Protein AF-A0A5B8LRF6-F1 (afdb_monomer_lite)

Organism: NCBI:txid400770

Sequence (117 aa):
MRRLVASIVTAGMLSVAGLSGANAAPVPGFEDLYNTVFTSCTLPDGTLAACEAAINAYASALVANVELTVANQSFTELRQEVFVANAADEEFQADIDALFELLLPDSGAIGAVASPV

Radius of gyration: 21.81 Å; chains: 1; bounding box: 78×33×52 Å

Structure (mmCIF, N/CA/C/O backbone):
data_AF-A0A5B8LRF6-F1
#
_entry.id   AF-A0A5B8LRF6-F1
#
loop_
_atom_site.group_PDB
_atom_site.id
_atom_site.type_symbol
_atom_site.label_atom_id
_atom_site.label_alt_id
_atom_site.label_comp_id
_atom_site.label_asym_id
_atom_site.label_entity_id
_atom_site.label_seq_id
_atom_site.pdbx_PDB_ins_code
_atom_site.Cartn_x
_atom_site.Cartn_y
_atom_site.Cartn_z
_atom_site.occupancy
_atom_site.B_iso_or_equiv
_atom_site.auth_seq_id
_atom_site.auth_comp_id
_atom_site.auth_asym_id
_atom_site.auth_atom_id
_atom_site.pdbx_PDB_model_num
ATOM 1 N N . MET A 1 1 ? 58.126 -1.596 37.565 1.00 44.00 1 MET A N 1
ATOM 2 C CA . MET A 1 1 ? 57.062 -1.050 36.689 1.00 44.00 1 MET A CA 1
ATOM 3 C C . MET A 1 1 ? 55.858 -1.986 36.869 1.00 44.00 1 MET A C 1
ATOM 5 O O . MET A 1 1 ? 55.997 -3.141 36.521 1.00 44.00 1 MET A O 1
ATOM 9 N N . ARG A 1 2 ? 54.839 -1.723 37.714 1.00 45.66 2 ARG A N 1
ATOM 10 C CA . ARG A 1 2 ? 53.642 -0.874 37.466 1.00 45.66 2 ARG A CA 1
ATOM 11 C C . ARG A 1 2 ? 53.222 -0.994 35.986 1.00 45.66 2 ARG A C 1
ATOM 13 O O . ARG A 1 2 ? 53.975 -0.507 35.162 1.00 45.66 2 ARG A O 1
ATOM 20 N N . ARG A 1 3 ? 52.116 -1.630 35.576 1.00 39.72 3 ARG A N 1
ATOM 21 C CA . ARG A 1 3 ? 50.743 -1.667 36.121 1.00 39.72 3 ARG A CA 1
ATOM 22 C C . ARG A 1 3 ? 49.944 -2.865 35.579 1.00 39.72 3 ARG A C 1
ATOM 24 O O . ARG A 1 3 ? 50.179 -3.311 34.464 1.00 39.72 3 ARG A O 1
ATOM 31 N N . LEU A 1 4 ? 48.977 -3.294 36.391 1.00 50.25 4 LEU A N 1
ATOM 32 C CA . LEU A 1 4 ? 47.860 -4.180 36.070 1.00 50.25 4 LEU A CA 1
ATOM 33 C C . LEU A 1 4 ? 46.978 -3.602 34.956 1.00 50.25 4 LEU A C 1
ATOM 35 O O . LEU A 1 4 ? 46.622 -2.430 35.052 1.00 50.25 4 LEU A O 1
ATOM 39 N N . VAL A 1 5 ? 46.521 -4.443 34.023 1.00 52.72 5 VAL A N 1
ATOM 40 C CA . VAL A 1 5 ? 45.183 -4.324 33.418 1.00 52.72 5 VAL A CA 1
ATOM 41 C C . VAL A 1 5 ? 44.644 -5.735 33.180 1.00 52.72 5 VAL A C 1
ATOM 43 O O . VAL A 1 5 ? 45.020 -6.417 32.232 1.00 52.72 5 VAL A O 1
ATOM 46 N N . ALA A 1 6 ? 43.797 -6.181 34.10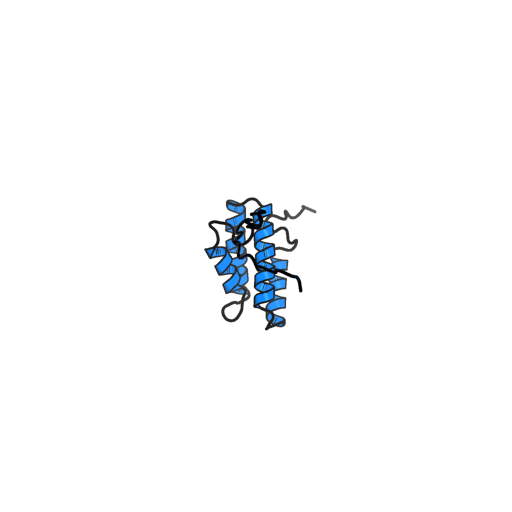5 1.00 47.53 6 ALA A N 1
ATOM 47 C CA . ALA A 1 6 ? 42.904 -7.310 33.922 1.00 47.53 6 ALA A CA 1
ATOM 48 C C . ALA A 1 6 ? 41.700 -6.819 33.105 1.00 47.53 6 ALA A C 1
ATOM 50 O O . ALA A 1 6 ? 40.925 -5.994 33.590 1.00 47.53 6 ALA A O 1
ATOM 51 N N . SER A 1 7 ? 41.563 -7.289 31.866 1.00 48.91 7 SER A N 1
ATOM 52 C CA . SER A 1 7 ? 40.367 -7.044 31.058 1.00 48.91 7 SER A CA 1
ATOM 53 C C . SER A 1 7 ? 39.281 -8.023 31.490 1.00 48.91 7 SER A C 1
ATOM 55 O O . SER A 1 7 ? 39.307 -9.206 31.158 1.00 48.91 7 SER A O 1
ATOM 57 N N . ILE A 1 8 ? 38.374 -7.505 32.310 1.00 56.81 8 ILE A N 1
ATOM 58 C CA . ILE A 1 8 ? 37.199 -8.183 32.844 1.00 56.81 8 ILE A CA 1
ATOM 59 C C . ILE A 1 8 ? 36.212 -8.449 31.702 1.00 56.81 8 ILE A C 1
ATOM 61 O O . ILE A 1 8 ? 35.735 -7.528 31.043 1.00 56.81 8 ILE A O 1
ATOM 65 N N . VAL A 1 9 ? 35.906 -9.729 31.504 1.00 54.06 9 VAL A N 1
ATOM 66 C CA . VAL A 1 9 ? 34.704 -10.212 30.825 1.00 54.06 9 VAL A CA 1
ATOM 67 C C . VAL A 1 9 ? 33.559 -10.114 31.831 1.00 54.06 9 VAL A C 1
ATOM 69 O O . VAL A 1 9 ? 33.562 -10.856 32.811 1.00 54.06 9 VAL A O 1
ATOM 72 N N . THR A 1 10 ? 32.573 -9.252 31.580 1.00 52.81 10 THR A N 1
ATOM 73 C CA . THR A 1 10 ? 31.255 -9.385 32.214 1.00 52.81 10 THR A CA 1
ATOM 74 C C . THR A 1 10 ? 30.159 -9.038 31.222 1.00 52.81 10 THR A C 1
ATOM 76 O O . THR A 1 10 ? 30.098 -7.938 30.678 1.00 52.81 10 THR A O 1
ATOM 79 N N . ALA A 1 11 ? 29.310 -10.036 31.007 1.00 51.16 11 ALA A N 1
ATOM 80 C CA . ALA A 1 11 ? 28.044 -9.971 30.314 1.00 51.16 11 ALA A CA 1
ATOM 81 C C . ALA A 1 11 ? 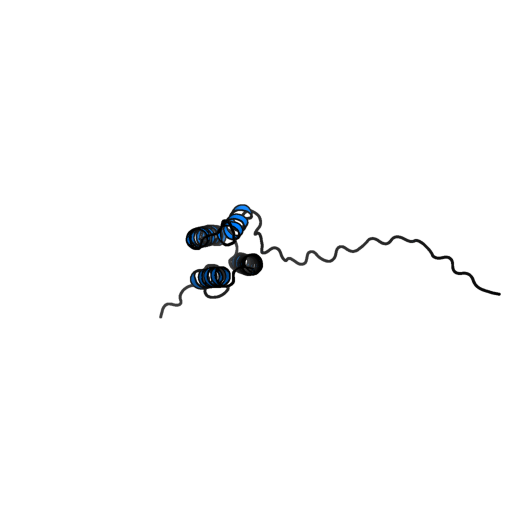27.104 -8.911 30.911 1.00 51.16 11 ALA A C 1
ATOM 83 O O . ALA A 1 11 ? 27.113 -8.653 32.113 1.00 51.16 11 ALA A O 1
ATOM 84 N N . GLY A 1 12 ? 26.236 -8.371 30.061 1.00 46.66 12 GLY A N 1
ATOM 85 C CA . GLY A 1 12 ? 25.142 -7.498 30.460 1.00 46.66 12 GLY A CA 1
ATOM 86 C C . GLY A 1 12 ? 24.131 -7.378 29.332 1.00 46.66 12 GLY A C 1
ATOM 87 O O . GLY A 1 12 ? 24.134 -6.402 28.594 1.00 46.66 12 GLY A O 1
ATOM 88 N N . MET A 1 13 ? 23.299 -8.412 29.185 1.00 60.97 13 MET A N 1
ATOM 89 C CA . MET A 1 13 ? 21.958 -8.283 28.607 1.00 60.97 13 MET A CA 1
ATOM 90 C C . MET A 1 13 ? 21.151 -7.237 29.399 1.00 60.97 13 MET A C 1
ATOM 92 O O . MET A 1 13 ? 21.527 -6.927 30.524 1.00 60.97 13 MET A O 1
ATOM 96 N N . LEU A 1 14 ? 20.010 -6.807 28.843 1.00 46.53 14 LEU A N 1
ATOM 97 C CA . LEU A 1 14 ? 19.062 -5.777 29.315 1.00 46.53 14 LEU A CA 1
ATOM 98 C C . LEU A 1 14 ? 19.358 -4.411 28.670 1.00 46.53 14 LEU A C 1
ATOM 100 O O . LEU A 1 14 ? 20.252 -3.683 29.071 1.00 46.53 14 LEU A O 1
ATOM 104 N N . SER A 1 15 ? 18.599 -3.968 27.676 1.00 45.12 15 SER A N 1
ATOM 105 C CA . SER A 1 15 ? 17.161 -3.774 27.830 1.00 45.12 15 SER A CA 1
ATOM 106 C C . SER A 1 15 ? 16.474 -3.766 26.474 1.00 45.12 15 SER A C 1
ATOM 108 O O . SER A 1 15 ? 16.902 -3.083 25.549 1.00 45.12 15 SER A O 1
ATOM 110 N N . VAL A 1 16 ? 15.393 -4.535 26.416 1.00 52.06 16 VAL A N 1
ATOM 111 C CA . VAL A 1 16 ? 14.306 -4.470 25.445 1.00 52.06 16 VAL A CA 1
ATOM 112 C C . VAL A 1 16 ? 13.982 -2.996 25.198 1.00 52.06 16 VAL A C 1
ATOM 114 O O . VAL A 1 16 ? 13.378 -2.339 26.047 1.00 52.06 16 VAL A O 1
ATOM 117 N N . ALA A 1 17 ? 14.468 -2.446 24.087 1.00 45.91 17 ALA A N 1
ATOM 118 C CA . ALA A 1 17 ? 14.096 -1.109 23.667 1.00 45.91 17 ALA A CA 1
ATOM 119 C C . ALA A 1 17 ? 12.630 -1.181 23.242 1.00 45.91 17 ALA A C 1
ATOM 121 O O . ALA A 1 17 ? 12.311 -1.688 22.173 1.00 45.91 17 ALA A O 1
ATOM 122 N N . GLY A 1 18 ? 11.780 -0.775 24.184 1.00 40.97 18 GLY A N 1
ATOM 123 C CA . GLY A 1 18 ? 10.408 -0.313 24.034 1.00 40.97 18 GLY A CA 1
ATOM 124 C C . GLY A 1 18 ? 9.654 -0.799 22.806 1.00 40.97 18 GLY A C 1
ATOM 125 O O . GLY A 1 18 ? 9.781 -0.230 21.727 1.00 40.97 18 GLY A O 1
ATOM 126 N N . LEU A 1 19 ? 8.744 -1.745 23.046 1.00 47.94 19 LEU A N 1
ATOM 127 C CA . LEU A 1 19 ? 7.441 -1.755 22.390 1.00 47.94 19 LEU A CA 1
ATOM 128 C C . LEU A 1 19 ? 6.786 -0.376 22.581 1.00 47.94 19 LEU A C 1
ATOM 130 O O . LEU A 1 19 ? 6.070 -0.141 23.551 1.00 47.94 19 LEU A O 1
ATOM 134 N N . SER A 1 20 ? 7.071 0.544 21.671 1.00 41.50 20 SER A N 1
ATOM 135 C CA . SER A 1 20 ? 6.356 1.804 21.508 1.00 41.50 20 SER A CA 1
ATOM 136 C C . SER A 1 20 ? 5.506 1.616 20.258 1.00 41.50 20 SER A C 1
ATOM 138 O O . SER A 1 20 ? 6.053 1.557 19.165 1.00 41.50 20 SER A O 1
ATOM 140 N N . GLY A 1 21 ? 4.204 1.381 20.445 1.00 41.47 21 GLY A N 1
ATOM 141 C CA . GLY A 1 21 ? 3.255 0.889 19.439 1.00 41.47 21 GLY A CA 1
ATOM 142 C C . GLY A 1 21 ? 3.393 1.485 18.035 1.00 41.47 21 GLY A C 1
ATOM 143 O O . GLY A 1 21 ? 2.830 2.534 17.751 1.00 41.47 21 GLY A O 1
ATOM 144 N N . ALA A 1 22 ? 4.074 0.748 17.161 1.00 45.31 22 ALA A N 1
ATOM 145 C CA . ALA A 1 22 ? 4.206 1.006 15.730 1.00 45.31 22 ALA A CA 1
ATOM 146 C C . ALA A 1 22 ? 3.645 -0.181 14.927 1.00 45.31 22 ALA A C 1
ATOM 148 O O . ALA A 1 22 ? 4.279 -0.667 14.003 1.00 45.31 22 ALA 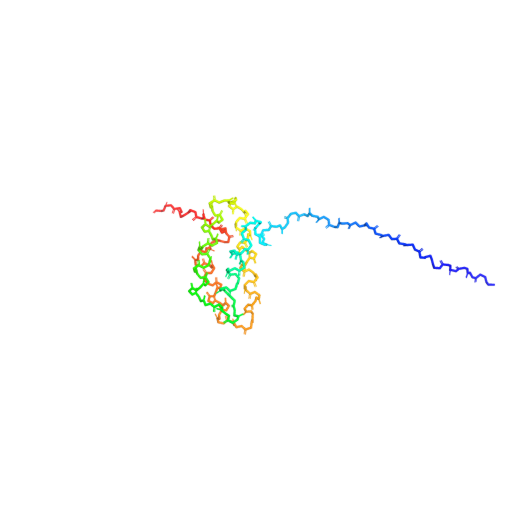A O 1
ATOM 149 N N . ASN A 1 23 ? 2.493 -0.720 15.341 1.00 44.47 23 ASN A N 1
ATOM 150 C CA . ASN A 1 23 ? 1.788 -1.723 14.543 1.00 44.47 23 ASN A CA 1
ATOM 151 C C . ASN A 1 23 ? 0.659 -1.010 13.807 1.00 44.47 23 ASN A C 1
ATOM 153 O O . ASN A 1 23 ? -0.463 -0.973 14.311 1.00 44.47 23 ASN A O 1
ATOM 157 N N . ALA A 1 24 ? 0.955 -0.415 12.658 1.00 55.44 24 ALA A N 1
ATOM 158 C CA . ALA A 1 24 ? -0.100 -0.103 11.706 1.00 55.44 24 ALA A CA 1
ATOM 159 C C . ALA A 1 24 ? 0.027 -0.894 10.408 1.00 55.44 24 ALA A C 1
ATOM 161 O O . ALA A 1 24 ? -0.986 -1.092 9.745 1.00 55.44 24 ALA A O 1
ATOM 162 N N . ALA A 1 25 ? 1.177 -1.480 10.103 1.00 67.50 25 ALA A N 1
ATOM 163 C CA . ALA A 1 25 ? 1.305 -2.398 8.988 1.00 67.50 25 ALA A CA 1
ATOM 164 C C . ALA A 1 25 ? 2.105 -3.665 9.339 1.00 67.50 25 ALA A C 1
ATOM 166 O O . ALA A 1 25 ? 3.225 -3.564 9.846 1.00 67.50 25 ALA A O 1
ATOM 167 N N . PRO A 1 26 ? 1.558 -4.860 9.039 1.00 81.88 26 PRO A N 1
ATOM 168 C CA . PRO A 1 26 ? 0.149 -5.124 8.713 1.00 81.88 26 PRO A CA 1
ATOM 169 C C . PRO A 1 26 ? -0.770 -5.011 9.953 1.00 81.88 26 PRO A C 1
ATOM 171 O O . PRO A 1 26 ? -0.341 -5.258 11.082 1.00 81.88 26 PRO A O 1
ATOM 174 N N . VAL A 1 27 ? -2.053 -4.661 9.761 1.00 86.44 27 VAL A N 1
ATOM 175 C CA . VAL A 1 27 ? -3.053 -4.693 10.851 1.00 86.44 27 VAL A CA 1
ATOM 176 C C . VAL A 1 27 ? -3.305 -6.151 11.268 1.00 86.44 27 VAL A C 1
ATOM 178 O O . VAL A 1 27 ? -3.581 -6.973 10.390 1.00 86.44 27 VAL A O 1
ATOM 181 N N . PRO A 1 28 ? -3.273 -6.495 12.574 1.00 87.81 28 PRO A N 1
ATOM 182 C CA . PRO A 1 28 ? -3.503 -7.868 13.024 1.00 87.81 28 PRO A CA 1
ATOM 183 C C . PRO A 1 28 ? -4.854 -8.425 12.555 1.00 87.81 28 PRO A C 1
ATOM 185 O O . PRO A 1 28 ? -5.899 -7.826 12.816 1.00 87.81 28 PRO A O 1
ATOM 188 N N . GLY A 1 29 ? -4.837 -9.586 11.897 1.00 89.31 29 GLY A N 1
ATOM 189 C CA . GLY A 1 29 ? -6.017 -10.236 11.317 1.00 89.31 29 GLY A CA 1
ATOM 190 C C . GLY A 1 29 ? -6.344 -9.827 9.874 1.00 89.31 29 GLY A C 1
ATOM 191 O O . GLY A 1 29 ? -7.301 -10.357 9.309 1.00 89.31 29 GLY A O 1
ATOM 192 N N . PHE A 1 30 ? -5.575 -8.913 9.275 1.00 92.69 30 PHE A N 1
ATOM 193 C CA . PHE A 1 30 ? -5.729 -8.476 7.883 1.00 92.69 30 PHE A CA 1
ATOM 194 C C . PHE A 1 30 ? -4.430 -8.602 7.070 1.00 92.69 30 PHE A C 1
ATOM 196 O O . PHE A 1 30 ? -4.316 -8.028 5.986 1.00 92.69 30 PHE A O 1
ATOM 203 N N . GLU A 1 31 ? -3.456 -9.368 7.563 1.00 93.75 31 GLU A N 1
ATOM 204 C CA . GLU A 1 31 ? -2.135 -9.543 6.956 1.00 93.75 31 GLU A CA 1
ATOM 205 C C . GLU A 1 31 ? -2.221 -10.086 5.524 1.00 93.75 31 GLU A C 1
ATOM 207 O O . GLU A 1 31 ? -1.497 -9.629 4.643 1.00 93.75 31 GLU A O 1
ATOM 212 N N . ASP A 1 32 ? -3.141 -11.016 5.260 1.00 94.50 32 ASP A N 1
ATOM 213 C CA . ASP A 1 32 ? -3.334 -11.578 3.919 1.00 94.50 32 ASP A CA 1
ATOM 214 C C . ASP A 1 32 ? -3.821 -10.525 2.916 1.00 94.50 32 ASP A C 1
ATOM 216 O O . ASP A 1 32 ? -3.349 -10.479 1.778 1.00 94.50 32 ASP A O 1
ATOM 220 N N . LEU A 1 33 ? -4.737 -9.644 3.330 1.00 94.44 33 LEU A N 1
ATOM 221 C CA . LEU A 1 33 ? -5.228 -8.558 2.480 1.00 94.44 33 LEU A CA 1
ATOM 222 C C . LEU A 1 33 ? -4.146 -7.498 2.271 1.00 94.44 33 LEU A C 1
ATOM 224 O O . LEU A 1 33 ? -3.948 -7.063 1.141 1.00 94.44 33 LEU A O 1
ATOM 228 N N . TYR A 1 34 ? -3.397 -7.158 3.321 1.00 94.00 34 TYR A N 1
ATOM 229 C CA . TYR A 1 34 ? -2.240 -6.270 3.234 1.00 94.00 34 TYR A CA 1
ATOM 230 C C . TYR A 1 34 ? -1.214 -6.785 2.209 1.00 94.00 34 TYR A C 1
ATOM 232 O O . TYR A 1 34 ? -0.847 -6.076 1.271 1.00 94.00 34 TYR A O 1
ATOM 240 N N . ASN A 1 35 ? -0.819 -8.057 2.322 1.00 94.69 35 ASN A N 1
ATOM 241 C CA . ASN A 1 35 ? 0.121 -8.698 1.400 1.00 94.69 35 ASN A CA 1
ATOM 242 C C . ASN A 1 35 ? -0.439 -8.809 -0.024 1.00 94.69 35 ASN A C 1
ATOM 244 O O . ASN A 1 35 ? 0.310 -8.710 -0.998 1.00 94.69 35 ASN A O 1
ATOM 248 N N . THR A 1 36 ? -1.755 -8.999 -0.160 1.00 96.38 36 THR A N 1
ATOM 249 C CA . THR A 1 36 ? -2.429 -9.015 -1.463 1.00 96.38 36 THR A CA 1
ATOM 250 C C . THR A 1 36 ? -2.323 -7.657 -2.143 1.00 96.38 36 THR A C 1
ATOM 252 O O . THR A 1 36 ? -2.006 -7.612 -3.330 1.00 96.38 36 THR A O 1
ATOM 255 N N . VAL A 1 37 ? -2.533 -6.556 -1.413 1.00 95.31 37 VAL A N 1
ATOM 256 C CA . VAL A 1 37 ? -2.323 -5.206 -1.956 1.00 95.31 37 VAL A CA 1
ATOM 257 C C . VAL A 1 37 ? -0.866 -5.021 -2.342 1.00 95.31 37 VAL A C 1
ATOM 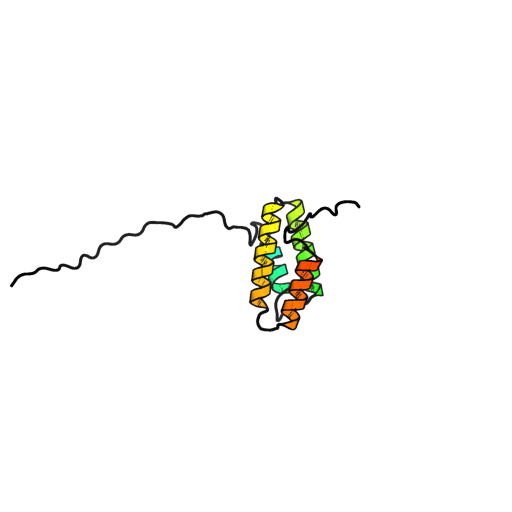259 O O . VAL A 1 37 ? -0.596 -4.676 -3.487 1.00 95.31 37 VAL A O 1
ATOM 262 N N . PHE A 1 38 ? 0.067 -5.320 -1.435 1.00 95.69 38 PHE A N 1
ATOM 263 C CA . PHE A 1 38 ? 1.495 -5.178 -1.709 1.00 95.69 38 PHE A CA 1
ATOM 264 C C . PHE A 1 38 ? 1.896 -5.914 -2.996 1.00 95.69 38 PHE A C 1
ATOM 266 O O . PHE A 1 38 ? 2.450 -5.307 -3.907 1.00 95.69 38 PHE A O 1
ATOM 273 N N . THR A 1 39 ? 1.527 -7.188 -3.134 1.00 96.75 39 THR A N 1
ATOM 274 C CA . THR A 1 39 ? 1.845 -7.998 -4.324 1.00 96.75 39 THR A CA 1
ATOM 275 C C . THR A 1 39 ? 1.145 -7.474 -5.581 1.00 96.75 39 THR A C 1
ATOM 277 O O . THR A 1 39 ? 1.749 -7.392 -6.644 1.00 96.75 39 THR A O 1
ATOM 280 N N . SER A 1 40 ? -0.126 -7.076 -5.477 1.00 97.19 40 SER A N 1
ATOM 281 C CA . SER A 1 40 ? -0.905 -6.600 -6.633 1.00 97.19 40 SER A CA 1
ATOM 282 C C . SER A 1 40 ? -0.451 -5.228 -7.135 1.00 97.19 40 SER A C 1
ATOM 284 O O . SER A 1 40 ? -0.707 -4.886 -8.289 1.00 97.19 40 SER A O 1
ATOM 286 N N . CYS A 1 41 ? 0.209 -4.451 -6.276 1.00 96.44 41 CYS A N 1
ATOM 287 C CA . CYS A 1 41 ? 0.727 -3.120 -6.569 1.00 96.44 41 CYS A CA 1
ATOM 288 C C . CYS A 1 41 ? 2.240 -3.094 -6.835 1.00 96.44 41 CYS A C 1
ATOM 290 O O . CYS A 1 41 ? 2.792 -2.009 -7.001 1.00 96.44 41 CYS A O 1
ATOM 292 N N . THR A 1 42 ? 2.933 -4.238 -6.855 1.00 96.19 42 THR A N 1
ATOM 293 C CA . THR A 1 42 ? 4.393 -4.293 -7.050 1.00 96.19 42 THR A CA 1
ATOM 294 C C . THR A 1 42 ? 4.791 -5.178 -8.221 1.00 96.19 42 THR A C 1
ATOM 296 O O . THR A 1 42 ? 4.190 -6.219 -8.473 1.00 96.19 42 THR A O 1
ATOM 299 N N . LEU A 1 43 ? 5.815 -4.763 -8.965 1.00 92.31 43 LEU A N 1
ATOM 300 C CA . LEU A 1 43 ? 6.381 -5.578 -10.040 1.00 92.31 43 LEU A CA 1
ATOM 301 C C . LEU A 1 43 ? 7.090 -6.830 -9.484 1.00 92.31 43 LEU A C 1
ATOM 303 O O . LEU A 1 43 ? 7.655 -6.787 -8.390 1.00 92.31 43 LEU A O 1
ATOM 307 N N . PRO A 1 44 ? 7.135 -7.939 -10.247 1.00 91.81 44 PRO A N 1
ATOM 308 C CA . PRO A 1 44 ? 6.673 -8.083 -11.634 1.00 91.81 44 PRO A CA 1
ATOM 309 C C . PRO A 1 44 ? 5.203 -8.506 -11.782 1.00 91.81 44 PRO A C 1
ATOM 311 O O . PRO A 1 44 ? 4.691 -8.513 -12.898 1.00 91.81 44 PRO A O 1
ATOM 314 N N . ASP A 1 45 ? 4.545 -8.898 -10.692 1.00 89.25 45 ASP A N 1
ATOM 315 C CA . ASP A 1 45 ? 3.223 -9.535 -10.730 1.00 89.25 45 ASP A CA 1
ATOM 316 C C . ASP A 1 45 ? 2.062 -8.523 -10.708 1.00 89.25 45 ASP A C 1
ATOM 318 O O . ASP A 1 45 ? 0.935 -8.839 -11.102 1.00 89.25 45 ASP A O 1
ATOM 322 N N . GLY A 1 46 ? 2.332 -7.302 -10.250 1.00 91.25 46 GLY A N 1
ATOM 323 C CA . GLY A 1 46 ? 1.352 -6.244 -10.075 1.00 91.25 46 GLY A CA 1
ATOM 324 C C . GLY A 1 46 ? 0.868 -5.607 -11.376 1.00 91.25 46 GLY A C 1
ATOM 325 O O . GLY A 1 46 ? 1.588 -5.485 -12.365 1.00 91.25 46 GLY A O 1
ATOM 326 N N . THR A 1 47 ? -0.384 -5.151 -11.357 1.00 95.75 47 THR A N 1
ATOM 327 C CA . THR A 1 47 ? -1.001 -4.359 -12.433 1.00 95.75 47 THR A CA 1
ATOM 328 C C . THR A 1 47 ? -1.898 -3.295 -11.814 1.00 95.75 47 THR A C 1
ATOM 330 O O . THR A 1 47 ? -2.426 -3.510 -10.724 1.00 95.75 47 THR A O 1
ATOM 333 N N . LEU A 1 48 ? -2.148 -2.183 -12.512 1.00 93.69 48 LEU A N 1
ATOM 334 C CA . LEU A 1 48 ? -3.015 -1.115 -11.989 1.00 93.69 48 LEU A CA 1
ATOM 335 C C . LEU A 1 48 ? -4.409 -1.631 -11.601 1.00 93.69 48 LEU A C 1
ATOM 337 O O . LEU A 1 48 ? -4.894 -1.340 -10.514 1.00 93.69 48 LEU A O 1
ATOM 341 N N . ALA A 1 49 ? -5.013 -2.477 -12.440 1.00 94.50 49 ALA A N 1
ATOM 342 C CA . ALA A 1 49 ? -6.334 -3.043 -12.168 1.00 94.50 49 ALA A CA 1
ATOM 343 C C . ALA A 1 49 ? -6.341 -3.993 -10.954 1.00 94.50 49 ALA A C 1
ATOM 345 O O . ALA A 1 49 ? -7.281 -3.973 -10.159 1.00 94.50 49 ALA A O 1
ATOM 346 N N . ALA A 1 50 ? -5.305 -4.826 -10.795 1.00 95.31 50 ALA A N 1
ATOM 347 C CA . ALA A 1 50 ? -5.191 -5.710 -9.634 1.00 95.31 50 ALA A CA 1
ATOM 348 C C . ALA A 1 50 ? -4.931 -4.911 -8.349 1.00 95.31 50 ALA A C 1
ATOM 350 O O . ALA A 1 50 ? -5.546 -5.187 -7.320 1.00 95.31 50 ALA A O 1
ATOM 351 N N . CYS A 1 51 ? -4.063 -3.900 -8.425 1.00 95.81 51 CYS A N 1
ATOM 352 C CA . CYS A 1 51 ? -3.773 -2.991 -7.326 1.00 95.81 51 CYS A CA 1
ATOM 353 C C . CYS A 1 51 ? -5.038 -2.254 -6.864 1.00 95.81 51 CYS A C 1
ATOM 355 O O . CYS A 1 51 ? -5.360 -2.281 -5.679 1.00 95.81 51 CYS A O 1
ATOM 357 N N . GLU A 1 52 ? -5.819 -1.689 -7.790 1.00 94.19 52 GLU A N 1
ATOM 358 C CA . GLU A 1 52 ? -7.076 -0.993 -7.486 1.00 94.19 52 GLU A CA 1
ATOM 359 C C . GLU A 1 52 ? -8.072 -1.915 -6.773 1.00 94.19 52 GLU A C 1
ATOM 361 O O . GLU A 1 52 ? -8.652 -1.555 -5.744 1.00 94.19 52 GLU A O 1
ATOM 366 N N . ALA A 1 53 ? -8.262 -3.128 -7.298 1.00 94.38 53 ALA A N 1
ATOM 367 C CA . ALA A 1 53 ? -9.159 -4.107 -6.698 1.00 94.38 53 ALA A CA 1
ATOM 368 C C . ALA A 1 53 ? -8.706 -4.499 -5.283 1.00 94.38 53 ALA A C 1
ATOM 370 O O . ALA A 1 53 ? -9.531 -4.579 -4.368 1.00 94.38 53 ALA A O 1
ATOM 371 N N . ALA A 1 54 ? -7.402 -4.706 -5.089 1.00 95.12 54 ALA A N 1
ATOM 372 C CA . ALA A 1 54 ? -6.839 -5.058 -3.795 1.00 95.12 54 ALA A CA 1
ATOM 373 C C . ALA A 1 54 ? -6.965 -3.908 -2.783 1.00 95.12 54 ALA A C 1
ATOM 375 O O . ALA A 1 54 ? -7.403 -4.151 -1.657 1.00 95.12 54 ALA A O 1
ATOM 376 N N . ILE A 1 55 ? -6.647 -2.664 -3.174 1.00 92.94 55 ILE A N 1
ATOM 377 C CA . ILE A 1 55 ? -6.790 -1.471 -2.320 1.00 92.94 55 ILE A CA 1
ATOM 378 C C . ILE A 1 55 ? -8.238 -1.349 -1.843 1.00 92.94 55 ILE A C 1
ATOM 380 O O . ILE A 1 55 ? -8.479 -1.228 -0.644 1.00 92.94 55 ILE A O 1
ATOM 384 N N . ASN A 1 56 ? -9.209 -1.460 -2.754 1.00 91.25 56 ASN A N 1
ATOM 385 C CA . ASN A 1 56 ? -10.632 -1.381 -2.417 1.00 91.25 56 ASN A CA 1
ATOM 386 C C . ASN A 1 56 ? -11.088 -2.511 -1.478 1.00 91.25 56 ASN A C 1
ATOM 388 O O . ASN A 1 56 ? -11.876 -2.271 -0.556 1.00 91.25 56 ASN A O 1
ATOM 392 N N . ALA A 1 57 ? -10.597 -3.738 -1.685 1.00 92.44 57 ALA A N 1
ATOM 393 C CA . ALA A 1 57 ? -10.907 -4.876 -0.823 1.00 92.44 57 ALA A CA 1
ATOM 394 C C . ALA A 1 57 ? -10.342 -4.685 0.592 1.00 92.44 57 ALA A C 1
ATOM 396 O O . ALA A 1 57 ? -11.063 -4.871 1.575 1.00 92.44 57 ALA A O 1
ATOM 397 N N . TYR A 1 58 ? -9.079 -4.263 0.697 1.00 92.56 58 TYR A N 1
ATOM 398 C CA . TYR A 1 58 ? -8.437 -3.999 1.980 1.00 92.56 58 TYR A CA 1
ATOM 399 C C . TYR A 1 58 ? -9.106 -2.826 2.706 1.00 92.56 58 TYR A C 1
ATOM 401 O O . TYR A 1 58 ? -9.452 -2.946 3.880 1.00 92.56 58 TYR A O 1
ATOM 409 N N . ALA A 1 59 ? -9.407 -1.743 1.985 1.00 89.75 59 ALA A N 1
ATOM 410 C CA . ALA A 1 59 ? -10.102 -0.576 2.515 1.00 89.75 59 ALA A CA 1
ATOM 411 C C . ALA A 1 59 ? -11.459 -0.971 3.101 1.00 89.75 59 ALA A C 1
ATOM 413 O O . ALA A 1 59 ? -11.733 -0.740 4.275 1.00 89.75 59 ALA A O 1
ATOM 414 N N . SER A 1 60 ? -12.287 -1.657 2.315 1.00 88.75 60 SER A N 1
ATOM 415 C CA . SER A 1 60 ? -13.615 -2.096 2.754 1.00 88.75 60 SER A CA 1
ATOM 416 C C . SER A 1 60 ? -13.554 -2.990 3.999 1.00 88.75 60 SER A C 1
ATOM 418 O O . SER A 1 60 ? -14.395 -2.867 4.892 1.00 88.75 60 SER A O 1
ATOM 420 N N . ALA A 1 61 ? -12.552 -3.871 4.081 1.00 90.69 61 ALA A N 1
ATOM 421 C CA . ALA A 1 61 ? -12.356 -4.754 5.224 1.00 90.69 61 ALA A CA 1
ATOM 422 C C . ALA A 1 61 ? -11.961 -3.984 6.495 1.00 90.69 61 ALA A C 1
ATOM 424 O O . ALA A 1 61 ? -12.491 -4.278 7.570 1.00 90.69 61 ALA A O 1
ATOM 425 N N . LEU A 1 62 ? -11.085 -2.981 6.378 1.00 88.25 62 LEU A N 1
ATOM 426 C CA . LEU A 1 62 ? -10.652 -2.176 7.518 1.00 88.25 62 LEU A CA 1
ATOM 427 C C . LEU A 1 62 ? -11.762 -1.254 8.045 1.00 88.25 62 LEU A C 1
ATOM 429 O O . LEU A 1 62 ? -11.984 -1.267 9.250 1.00 88.25 62 LEU A O 1
ATOM 433 N N . VAL A 1 63 ? -12.526 -0.532 7.207 1.00 85.62 63 VAL A N 1
ATOM 434 C CA . VAL A 1 63 ? -13.627 0.344 7.708 1.00 85.62 63 VAL A CA 1
ATOM 435 C C . VAL A 1 63 ? -14.621 -0.416 8.567 1.00 85.62 63 VAL A C 1
ATOM 437 O O . VAL A 1 63 ? -15.167 0.118 9.529 1.00 85.62 63 VAL A O 1
ATOM 440 N N . ALA A 1 64 ? -14.898 -1.662 8.190 1.00 84.25 64 ALA A N 1
ATOM 441 C CA . ALA A 1 64 ? -15.906 -2.465 8.857 1.00 84.25 64 ALA A CA 1
ATOM 442 C C . ALA A 1 64 ? -15.457 -2.972 10.238 1.00 84.25 64 ALA A C 1
ATOM 444 O O . ALA A 1 64 ? -16.309 -3.347 11.041 1.00 84.25 64 ALA A O 1
ATOM 445 N N . ASN A 1 65 ? -14.148 -3.015 10.515 1.00 86.38 65 ASN A N 1
ATOM 446 C CA . ASN A 1 65 ? -13.603 -3.782 11.640 1.00 86.38 65 ASN A CA 1
ATOM 447 C C . ASN A 1 65 ? -12.520 -3.058 12.453 1.00 86.38 65 ASN A C 1
ATOM 449 O O . ASN A 1 65 ? -12.174 -3.514 13.543 1.00 86.38 65 ASN A O 1
ATOM 453 N N . VAL A 1 66 ? -11.960 -1.970 11.932 1.00 87.44 66 VAL A N 1
ATOM 454 C CA . VAL A 1 66 ? -10.762 -1.314 12.457 1.00 87.44 66 VAL A CA 1
ATOM 455 C C . VAL A 1 66 ? -11.042 0.172 12.632 1.00 87.44 66 VAL A C 1
ATOM 457 O O . VAL A 1 66 ? -11.790 0.785 11.874 1.00 87.44 66 VAL A O 1
ATOM 460 N N . GLU A 1 67 ? -10.469 0.752 13.682 1.00 87.06 67 GLU A N 1
ATOM 461 C CA . GLU A 1 67 ? -10.585 2.184 13.932 1.00 87.06 67 GLU A CA 1
ATOM 462 C C . GLU A 1 67 ? -9.900 2.976 12.809 1.00 87.06 67 GLU A C 1
ATOM 464 O O . GLU A 1 67 ? -8.849 2.585 12.299 1.00 87.06 67 GLU A O 1
ATOM 469 N N . LEU A 1 68 ? -10.523 4.081 12.405 1.00 82.81 68 LEU A N 1
ATOM 470 C CA . LEU A 1 68 ? -10.176 4.808 11.187 1.00 82.81 68 LEU A CA 1
ATOM 471 C C . LEU A 1 68 ? -8.735 5.343 11.222 1.00 82.81 68 LEU A C 1
ATOM 473 O O . LEU A 1 68 ? -8.031 5.266 10.226 1.00 82.81 68 LEU A O 1
ATOM 477 N N . THR A 1 69 ? -8.240 5.787 12.377 1.00 84.00 69 THR A N 1
ATOM 478 C CA . THR A 1 69 ? -6.841 6.216 12.545 1.00 84.00 69 THR A CA 1
ATOM 479 C C . THR A 1 69 ? -5.857 5.063 12.333 1.00 84.00 69 THR A C 1
ATOM 481 O O . THR A 1 69 ? -4.839 5.247 11.667 1.00 84.00 69 THR A O 1
ATOM 484 N N . VAL A 1 70 ? -6.161 3.865 12.843 1.00 86.25 70 VAL A N 1
ATOM 485 C CA . VAL A 1 70 ? -5.337 2.663 12.613 1.00 86.25 70 VAL A CA 1
ATOM 486 C C . VAL A 1 70 ? -5.355 2.262 11.135 1.00 86.25 70 VAL A C 1
ATOM 488 O O . VAL A 1 70 ? -4.307 1.947 10.571 1.00 86.25 70 VAL A O 1
ATOM 491 N N . ALA A 1 71 ? -6.519 2.324 10.483 1.00 86.44 71 ALA A N 1
ATOM 492 C CA . ALA A 1 71 ? -6.633 2.039 9.056 1.00 86.44 71 ALA A CA 1
ATOM 493 C C . ALA A 1 71 ? -5.848 3.048 8.195 1.00 86.44 71 ALA A C 1
ATOM 495 O O . ALA A 1 71 ? -5.070 2.638 7.330 1.00 86.44 71 ALA A O 1
ATOM 496 N N . ASN A 1 72 ? -5.964 4.347 8.503 1.00 84.81 72 ASN A N 1
ATOM 497 C CA . ASN A 1 72 ? -5.183 5.434 7.902 1.00 84.81 72 ASN A CA 1
ATOM 498 C C . ASN A 1 72 ? -3.680 5.170 7.965 1.00 84.81 72 ASN A C 1
ATOM 500 O O . ASN A 1 72 ? -2.966 5.288 6.965 1.00 84.81 72 ASN A O 1
ATOM 504 N N . GLN A 1 73 ? -3.200 4.810 9.156 1.00 86.62 73 GLN A N 1
ATOM 505 C CA . GLN A 1 73 ? -1.785 4.560 9.374 1.00 86.62 73 GLN A CA 1
ATOM 506 C C . GLN A 1 73 ? -1.315 3.330 8.579 1.00 86.62 73 GLN A C 1
ATOM 508 O O . GLN A 1 73 ? -0.247 3.374 7.973 1.00 86.62 73 GLN A O 1
ATOM 513 N N . SER A 1 74 ? -2.144 2.284 8.484 1.00 88.69 74 SER A N 1
ATOM 514 C CA . SER A 1 74 ? -1.812 1.074 7.725 1.00 88.69 74 SER A CA 1
ATOM 515 C C . SER A 1 74 ? -1.588 1.331 6.240 1.00 88.69 74 SER A C 1
ATOM 517 O O . SER A 1 74 ? -0.598 0.886 5.663 1.00 88.69 74 SER A O 1
ATOM 519 N N . PHE A 1 75 ? -2.488 2.087 5.618 1.00 88.50 75 PHE A N 1
ATOM 520 C CA . PHE A 1 75 ? -2.372 2.452 4.208 1.00 88.50 75 PHE A CA 1
ATOM 521 C C . PHE A 1 75 ? -1.220 3.417 3.937 1.00 88.50 75 PHE A C 1
ATOM 523 O O . PHE A 1 75 ? -0.608 3.340 2.876 1.00 88.50 75 PHE A O 1
ATOM 530 N N . THR A 1 76 ? -0.907 4.302 4.886 1.00 87.56 76 THR A N 1
ATOM 531 C CA . THR A 1 76 ? 0.259 5.190 4.774 1.00 87.56 76 THR A CA 1
ATOM 532 C C . THR A 1 76 ? 1.554 4.380 4.734 1.00 87.56 76 THR A C 1
ATOM 534 O O . THR A 1 76 ? 2.409 4.626 3.885 1.00 87.56 76 THR A O 1
ATOM 537 N N . GLU A 1 77 ? 1.685 3.393 5.622 1.00 88.62 77 GLU A N 1
ATOM 538 C CA . GLU A 1 77 ? 2.836 2.487 5.652 1.00 88.62 77 GLU A CA 1
ATOM 539 C C . GLU A 1 77 ? 2.891 1.630 4.371 1.00 88.62 77 GLU A C 1
ATOM 541 O O . GLU A 1 77 ? 3.916 1.602 3.695 1.00 88.62 77 GLU A O 1
ATOM 546 N N . LEU A 1 78 ? 1.762 1.058 3.940 1.00 90.88 78 LEU A N 1
ATOM 547 C CA . LEU A 1 78 ? 1.662 0.277 2.700 1.00 90.88 78 LEU A CA 1
ATOM 548 C C . LEU A 1 78 ? 2.030 1.065 1.437 1.00 90.88 78 LEU A C 1
ATOM 550 O O . LEU A 1 78 ? 2.755 0.550 0.588 1.00 90.88 78 LEU A O 1
ATOM 554 N N . ARG A 1 79 ? 1.566 2.315 1.306 1.00 91.56 79 ARG A N 1
ATOM 555 C CA . ARG A 1 79 ? 1.910 3.186 0.169 1.00 91.56 79 ARG A CA 1
ATOM 556 C C . ARG A 1 79 ? 3.421 3.406 0.093 1.00 91.56 79 ARG A C 1
ATOM 558 O O . ARG A 1 79 ? 3.989 3.320 -0.990 1.00 91.56 79 ARG A O 1
ATOM 565 N N . GLN A 1 80 ? 4.080 3.633 1.232 1.00 90.69 80 GLN A N 1
ATOM 566 C CA . GLN A 1 80 ? 5.538 3.784 1.295 1.00 90.69 80 GLN A CA 1
ATOM 567 C C . GLN A 1 80 ? 6.269 2.490 0.916 1.00 90.69 80 GLN A C 1
ATOM 569 O O . GLN A 1 80 ? 7.236 2.527 0.156 1.00 90.69 80 GLN A O 1
ATOM 574 N N . GLU A 1 81 ? 5.804 1.341 1.410 1.00 92.75 81 GLU A N 1
ATOM 575 C CA . GLU A 1 81 ? 6.394 0.040 1.080 1.00 92.75 81 GLU A CA 1
ATOM 576 C C . GLU A 1 81 ? 6.287 -0.271 -0.419 1.00 92.75 81 GLU A C 1
ATOM 578 O O . GLU A 1 81 ? 7.281 -0.634 -1.051 1.00 92.75 81 GLU A O 1
ATOM 583 N N . VAL A 1 82 ? 5.109 -0.055 -1.009 1.00 93.81 82 VAL A N 1
ATOM 584 C CA . VAL A 1 82 ? 4.866 -0.221 -2.448 1.00 93.81 82 VAL A CA 1
ATOM 585 C C . VAL A 1 82 ? 5.695 0.767 -3.272 1.00 93.81 82 VAL A C 1
ATOM 587 O O . VAL A 1 82 ? 6.270 0.385 -4.293 1.00 93.81 82 VAL A O 1
ATOM 590 N N . PHE A 1 83 ? 5.803 2.022 -2.832 1.00 92.38 83 PHE A N 1
ATOM 591 C CA . PHE A 1 83 ? 6.633 3.023 -3.498 1.00 92.38 83 PHE A CA 1
ATOM 592 C C . PHE A 1 83 ? 8.092 2.559 -3.568 1.00 92.38 83 PHE A C 1
ATOM 594 O O . PHE A 1 83 ? 8.673 2.498 -4.651 1.00 92.38 83 PHE A O 1
ATOM 601 N N . VAL A 1 84 ? 8.677 2.153 -2.436 1.00 93.69 84 VAL A N 1
ATOM 602 C CA . VAL A 1 84 ? 10.064 1.663 -2.378 1.0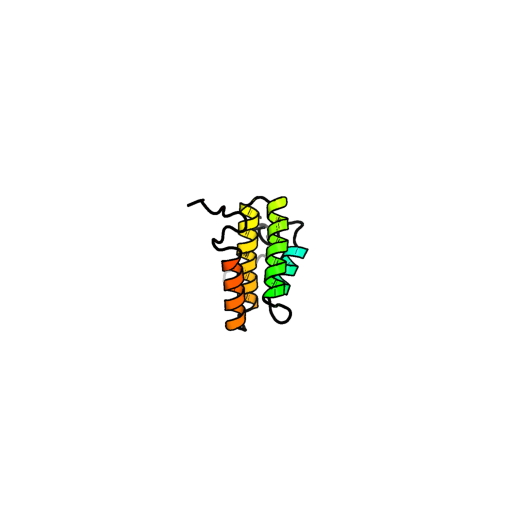0 93.69 84 VAL A CA 1
ATOM 603 C C . VAL A 1 84 ? 10.256 0.400 -3.223 1.00 93.69 84 VAL A C 1
ATOM 605 O O . VAL A 1 84 ? 11.269 0.279 -3.914 1.00 93.69 84 VAL A O 1
ATOM 608 N N . ALA A 1 85 ? 9.292 -0.522 -3.211 1.00 93.94 85 ALA A N 1
ATOM 609 C CA . ALA A 1 85 ? 9.367 -1.768 -3.973 1.00 93.94 85 ALA A CA 1
ATOM 610 C C . ALA A 1 85 ? 9.372 -1.550 -5.498 1.00 93.94 85 ALA A C 1
ATOM 612 O O . ALA A 1 85 ? 9.999 -2.322 -6.222 1.00 93.94 85 ALA A O 1
ATOM 613 N N . ASN A 1 86 ? 8.745 -0.476 -5.982 1.00 94.50 86 ASN A N 1
ATOM 614 C CA . ASN A 1 86 ? 8.691 -0.134 -7.405 1.00 94.50 86 ASN A CA 1
ATOM 615 C C . ASN A 1 86 ? 9.782 0.855 -7.857 1.00 94.50 86 ASN A C 1
ATOM 617 O O . ASN A 1 86 ? 9.749 1.317 -8.990 1.00 94.50 86 ASN A O 1
ATOM 621 N N . ALA A 1 87 ? 10.791 1.156 -7.029 1.00 93.38 87 ALA A N 1
ATOM 622 C CA . ALA A 1 87 ? 11.820 2.164 -7.336 1.00 93.38 87 ALA A CA 1
ATOM 623 C C . ALA A 1 87 ? 12.670 1.894 -8.596 1.00 93.38 87 ALA A C 1
ATOM 625 O O . ALA A 1 87 ? 13.416 2.768 -9.032 1.00 93.38 87 ALA A O 1
ATOM 626 N N . ALA A 1 88 ? 12.600 0.687 -9.163 1.00 92.75 88 ALA A N 1
ATOM 627 C CA . ALA A 1 88 ? 13.284 0.334 -10.405 1.00 92.75 88 ALA A CA 1
ATOM 628 C C . ALA A 1 88 ? 12.513 0.744 -11.678 1.00 92.75 88 ALA A C 1
ATOM 630 O O . ALA A 1 88 ? 13.112 0.738 -12.753 1.00 92.75 88 ALA A O 1
ATOM 631 N N . ASP A 1 89 ? 11.225 1.080 -11.566 1.00 95.62 89 ASP A N 1
ATOM 632 C CA . ASP A 1 89 ? 10.353 1.471 -12.678 1.00 95.62 89 ASP A CA 1
ATOM 633 C C . ASP A 1 89 ? 9.596 2.755 -12.309 1.00 95.62 89 ASP A C 1
ATOM 635 O O . ASP A 1 89 ? 8.586 2.728 -11.607 1.00 95.62 89 ASP A O 1
ATOM 639 N N . GLU A 1 90 ? 10.128 3.898 -12.748 1.00 95.56 90 GLU A N 1
ATOM 640 C CA . GLU A 1 90 ? 9.604 5.224 -12.393 1.00 95.56 90 GLU A CA 1
ATOM 641 C C . GLU A 1 90 ? 8.195 5.476 -12.954 1.00 95.56 90 GLU A C 1
ATOM 643 O O . GLU A 1 90 ? 7.401 6.165 -12.315 1.00 95.56 90 GLU A O 1
ATOM 648 N N . GLU A 1 91 ? 7.870 4.918 -14.127 1.00 95.50 91 GLU A N 1
ATOM 649 C CA . GLU A 1 91 ? 6.552 5.072 -14.755 1.00 95.50 91 GLU A CA 1
ATOM 650 C C . GLU A 1 91 ? 5.504 4.288 -13.964 1.00 95.50 91 GLU A C 1
ATOM 652 O O . GLU A 1 91 ? 4.513 4.859 -13.507 1.00 95.50 91 GLU A O 1
ATOM 657 N N . PHE A 1 92 ? 5.772 3.008 -13.692 1.00 94.06 92 PHE A N 1
ATOM 658 C CA . PHE A 1 92 ? 4.864 2.179 -12.905 1.00 94.06 92 PHE A CA 1
ATOM 659 C C . PHE A 1 92 ? 4.727 2.678 -11.461 1.00 94.06 92 PHE A C 1
ATOM 661 O O . PHE A 1 92 ? 3.626 2.697 -10.910 1.00 94.06 92 PHE A O 1
ATOM 668 N N . GLN A 1 93 ? 5.826 3.119 -10.842 1.00 95.75 93 GLN A N 1
ATOM 669 C CA . GLN A 1 93 ? 5.794 3.721 -9.510 1.00 95.75 93 GLN A CA 1
ATOM 670 C C . GLN A 1 93 ? 4.885 4.957 -9.476 1.00 95.75 93 GLN A C 1
ATOM 672 O O . GLN A 1 93 ? 4.085 5.086 -8.549 1.00 95.75 93 GLN A O 1
ATOM 677 N N . ALA A 1 94 ? 4.983 5.845 -10.472 1.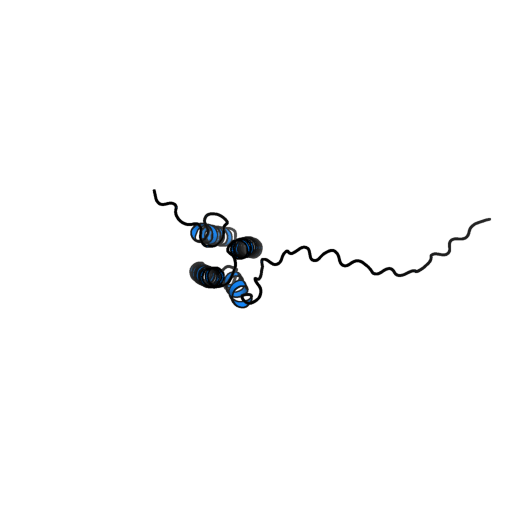00 95.06 94 ALA A N 1
ATOM 678 C CA . ALA A 1 94 ? 4.147 7.040 -10.556 1.00 95.06 94 ALA A CA 1
ATOM 679 C C . ALA A 1 94 ? 2.664 6.697 -10.766 1.00 95.06 94 ALA A C 1
ATOM 681 O O . ALA A 1 94 ? 1.808 7.290 -10.108 1.00 95.06 94 ALA A O 1
ATOM 682 N N . ASP A 1 95 ? 2.354 5.719 -11.620 1.00 95.38 95 ASP A N 1
ATOM 683 C CA . ASP A 1 95 ? 0.974 5.280 -11.852 1.00 95.38 95 ASP A CA 1
ATOM 684 C C . ASP A 1 95 ? 0.347 4.656 -10.594 1.00 95.38 95 ASP A C 1
ATOM 686 O O . ASP A 1 95 ? -0.813 4.923 -10.269 1.00 95.38 95 ASP A O 1
ATOM 690 N N . ILE A 1 96 ? 1.111 3.849 -9.852 1.00 94.31 96 ILE A N 1
ATOM 691 C CA . ILE A 1 96 ? 0.658 3.256 -8.590 1.00 94.31 96 ILE A CA 1
ATOM 692 C C . ILE A 1 96 ? 0.480 4.329 -7.513 1.00 94.31 96 ILE A C 1
ATOM 694 O O . ILE A 1 96 ? -0.527 4.313 -6.806 1.00 94.31 96 ILE A O 1
ATOM 698 N N . ASP A 1 97 ? 1.403 5.285 -7.392 1.00 92.12 97 ASP A N 1
ATOM 699 C CA . ASP A 1 97 ? 1.261 6.379 -6.427 1.00 92.12 97 ASP A CA 1
ATOM 700 C C . ASP A 1 97 ? 0.035 7.253 -6.738 1.00 92.12 97 ASP A C 1
ATOM 702 O O . ASP A 1 97 ? -0.735 7.588 -5.836 1.00 92.12 97 ASP A O 1
ATOM 706 N N . ALA A 1 98 ? -0.218 7.529 -8.023 1.00 92.44 98 ALA A N 1
ATOM 707 C CA . ALA A 1 98 ? -1.426 8.210 -8.478 1.00 92.44 98 ALA A CA 1
ATOM 708 C C . ALA A 1 98 ? -2.700 7.408 -8.172 1.00 92.44 98 ALA A C 1
ATOM 710 O O . ALA A 1 98 ? -3.734 8.000 -7.867 1.00 92.44 98 ALA A O 1
ATOM 711 N N . LEU A 1 99 ? -2.645 6.074 -8.214 1.00 91.56 99 LEU A N 1
ATOM 712 C CA . LEU A 1 99 ? -3.767 5.217 -7.839 1.00 91.56 99 LEU A CA 1
ATOM 713 C C . LEU A 1 99 ? -4.042 5.259 -6.329 1.00 91.56 99 LEU A C 1
ATOM 715 O O . LEU A 1 99 ? -5.201 5.371 -5.926 1.00 91.56 99 LEU A O 1
ATOM 719 N N . PHE A 1 100 ? -2.999 5.222 -5.494 1.00 90.75 100 PHE A N 1
ATOM 720 C CA . PHE A 1 100 ? -3.143 5.440 -4.053 1.00 90.75 100 PHE A CA 1
ATOM 721 C C . PHE A 1 100 ? -3.732 6.821 -3.760 1.00 90.75 100 PHE A C 1
ATOM 723 O O . PHE A 1 100 ? -4.638 6.915 -2.943 1.00 90.75 100 PHE A O 1
ATOM 730 N N . GLU A 1 101 ? -3.277 7.869 -4.445 1.00 89.06 101 GLU A N 1
ATOM 731 C CA . GLU A 1 101 ? -3.826 9.220 -4.308 1.00 89.06 101 GLU A CA 1
ATOM 732 C C . GLU A 1 101 ? -5.286 9.303 -4.773 1.00 89.06 101 GLU A C 1
ATOM 734 O O . GLU A 1 101 ? -6.127 9.893 -4.108 1.00 89.06 101 GLU A O 1
ATOM 739 N N . LEU A 1 102 ? -5.636 8.680 -5.898 1.00 87.56 102 LEU A N 1
ATOM 740 C CA . LEU A 1 102 ? -7.002 8.706 -6.418 1.00 87.56 102 LEU A CA 1
ATOM 741 C C . LEU A 1 102 ? -7.989 8.029 -5.461 1.00 87.56 102 LEU A C 1
ATOM 743 O O . LEU A 1 102 ? -9.101 8.518 -5.258 1.00 87.56 102 LEU A O 1
ATOM 747 N N . LEU A 1 103 ? -7.594 6.885 -4.905 1.00 85.56 103 LEU A N 1
ATOM 748 C CA . LEU A 1 103 ? -8.441 6.098 -4.015 1.00 85.56 103 LEU A CA 1
ATOM 749 C C . LEU A 1 103 ? -8.401 6.622 -2.571 1.00 85.56 103 LEU A C 1
ATOM 751 O O . LEU A 1 103 ? -9.358 6.412 -1.825 1.00 85.56 103 LEU A O 1
ATOM 755 N N . LEU A 1 104 ? -7.316 7.301 -2.181 1.00 81.62 104 LEU A N 1
ATOM 756 C CA . LEU A 1 104 ? -7.031 7.798 -0.829 1.00 81.62 104 LEU A CA 1
ATOM 757 C C . LEU A 1 104 ? -6.377 9.215 -0.902 1.00 81.62 104 LEU A C 1
ATOM 759 O O . LEU A 1 104 ? -5.188 9.353 -0.605 1.00 81.62 104 LEU A O 1
ATOM 763 N N . PRO A 1 105 ? -7.140 10.261 -1.304 1.00 56.97 105 PRO A N 1
ATOM 764 C CA . PRO A 1 105 ? -6.643 11.592 -1.738 1.00 56.97 105 PRO A CA 1
ATOM 765 C C . PRO A 1 105 ? -6.155 12.538 -0.638 1.00 56.97 105 PRO A C 1
ATOM 767 O O . PRO A 1 105 ? -5.451 13.506 -0.890 1.00 56.97 105 PRO A O 1
ATOM 770 N N . ASP A 1 106 ? -6.522 12.267 0.602 1.00 53.59 106 ASP A N 1
ATOM 771 C CA . ASP A 1 106 ? -5.811 12.754 1.770 1.00 53.59 106 ASP A CA 1
ATOM 772 C C . ASP A 1 106 ? -5.224 11.482 2.366 1.00 53.59 106 ASP A C 1
ATOM 774 O O . ASP A 1 106 ? -5.936 10.482 2.439 1.00 53.59 106 ASP A O 1
ATOM 778 N N . SER A 1 107 ? -3.995 11.436 2.863 1.00 52.28 107 SER A N 1
ATOM 779 C CA . SER A 1 107 ? -3.468 10.198 3.475 1.00 52.28 107 SER A CA 1
ATOM 780 C C . SER A 1 107 ? -4.210 9.756 4.769 1.00 52.28 107 SER A C 1
ATOM 782 O O . SER A 1 107 ? -3.701 8.952 5.543 1.00 52.28 107 SER A O 1
ATOM 784 N N . GLY A 1 108 ? -5.427 10.254 5.026 1.00 52.88 108 GLY A N 1
ATOM 785 C CA . GLY A 1 108 ? -6.424 9.705 5.943 1.00 52.88 108 GLY A CA 1
ATOM 786 C C . GLY A 1 108 ? -7.214 8.554 5.307 1.00 52.88 108 GLY A C 1
ATOM 787 O O . GLY A 1 108 ? -8.381 8.721 4.946 1.00 52.88 108 GLY A O 1
ATOM 788 N N . ALA A 1 109 ? -6.556 7.399 5.167 1.00 57.50 109 ALA A N 1
ATOM 789 C CA . ALA A 1 109 ? -7.106 6.199 4.551 1.00 57.50 109 ALA A CA 1
ATOM 790 C C . ALA A 1 109 ? -8.455 5.687 5.089 1.00 57.50 109 ALA A C 1
ATOM 792 O O . ALA A 1 109 ? -8.606 5.004 6.102 1.00 57.50 109 ALA A O 1
ATOM 793 N N . ILE A 1 110 ? -9.402 5.836 4.179 1.00 56.53 110 ILE A N 1
ATOM 794 C CA . ILE A 1 110 ? -10.786 5.441 4.276 1.00 56.53 110 ILE A CA 1
ATOM 795 C C . ILE A 1 110 ? -11.626 6.364 5.160 1.00 56.53 110 ILE A C 1
ATOM 797 O O . ILE A 1 110 ? -11.393 6.543 6.347 1.00 56.53 110 ILE A O 1
ATOM 801 N N . GLY A 1 111 ? -12.682 6.922 4.561 1.00 50.44 111 GLY A N 1
ATOM 802 C CA . GLY A 1 111 ? -13.692 7.694 5.284 1.00 50.44 111 GLY A CA 1
ATOM 803 C C . GLY A 1 111 ? -13.451 9.202 5.369 1.00 50.44 111 GLY A C 1
ATOM 804 O O . GLY A 1 111 ? -14.096 9.851 6.194 1.00 50.44 111 GLY A O 1
ATOM 805 N N . ALA A 1 112 ? -12.624 9.791 4.494 1.00 50.16 112 ALA A N 1
ATOM 806 C CA . ALA A 1 112 ? -12.746 11.214 4.180 1.00 50.16 112 ALA A CA 1
ATOM 807 C C . ALA A 1 112 ? -14.151 11.456 3.601 1.00 50.16 112 ALA A C 1
ATOM 809 O O . ALA A 1 112 ? -14.425 11.229 2.423 1.00 50.16 112 ALA A O 1
ATOM 810 N N . VAL A 1 113 ? -15.096 11.824 4.467 1.00 44.03 113 VAL A N 1
ATOM 811 C CA . VAL A 1 113 ? -16.434 12.226 4.047 1.00 44.03 113 VAL A CA 1
ATOM 812 C C . VAL A 1 113 ? -16.283 13.427 3.120 1.00 44.03 113 VAL A C 1
ATOM 814 O O . VAL A 1 113 ? -15.752 14.464 3.518 1.00 44.03 113 VAL A O 1
ATOM 817 N N . ALA A 1 114 ? -16.756 13.296 1.880 1.00 41.12 114 ALA A N 1
ATOM 818 C CA . ALA A 1 114 ? -16.979 14.445 1.019 1.00 41.12 114 ALA A CA 1
ATOM 819 C C . ALA A 1 114 ? -17.849 15.440 1.801 1.00 41.12 114 ALA A C 1
ATOM 821 O O . ALA A 1 114 ? -18.993 15.132 2.143 1.00 41.12 114 ALA A O 1
ATOM 822 N N . SER A 1 115 ? -17.306 16.613 2.138 1.00 34.38 115 SER A N 1
ATOM 823 C CA . SER A 1 115 ? -18.149 17.699 2.634 1.00 34.38 115 SER A CA 1
ATOM 824 C C . SER A 1 115 ? -19.139 18.053 1.524 1.00 34.38 115 SER A C 1
ATOM 826 O O . SER A 1 115 ? -18.696 18.324 0.406 1.00 34.38 115 SER A O 1
ATOM 828 N N . PRO A 1 116 ? -20.458 18.037 1.783 1.00 37.56 116 PRO A N 1
ATOM 829 C CA . PRO A 1 116 ? -21.419 18.498 0.799 1.00 37.56 116 PRO A CA 1
ATOM 830 C C . PRO A 1 116 ? -21.216 20.004 0.609 1.00 37.56 116 PRO A C 1
ATOM 832 O O . PRO A 1 116 ? -21.387 20.775 1.555 1.00 37.56 116 PRO A O 1
ATOM 835 N N . VAL A 1 117 ? -20.827 20.400 -0.603 1.00 38.03 117 VAL A N 1
ATOM 836 C CA . VAL A 1 117 ? -20.965 21.776 -1.100 1.00 38.03 117 VAL A CA 1
ATOM 837 C C . VAL A 1 117 ? -22.226 21.898 -1.936 1.00 38.03 117 VAL A C 1
ATOM 839 O O . VAL A 1 117 ? -22.506 20.963 -2.721 1.00 38.03 117 VAL A O 1
#

Foldseek 3Di:
DDDDDDPDDDDDDDDDPDPPPPPLPPDPPCNVLLVQLLQCLAPDNHDLVSNLVSLVVSLVVCVVPHDQVSQLSHLVVSLVSSLVRRVVPPVSSVSSNVSSCVQCVDSSRHDPPDDDD

pLDDT: mean 77.54, std 20.63, range [34.38, 97.19]

Secondary structure (DSSP, 8-state):
------------------------SSPTT-HHHHHHHHHHTSTTT--HHHHHHHHHHHHHHHHHHS-HHHHHHHHHHHHHHHHHHTTT-HHHHHHHHHHHHHHSSSSS-S-------